Protein AF-A0AAV5GTA6-F1 (afdb_monomer)

Sequence (87 aa):
MEFPEGRFSVKDPVRDILRQEEAARILTGALSSLTGMKLKKGMLGMLGEKTAEELVDMMGSMGMGGTIPEGAARIINAELNKIPKKG

Radius of gyration: 11.73 Å; Cα contacts (8 Å, |Δi|>4): 120; chains: 1; bounding box: 32×20×26 Å

Foldseek 3Di:
DDDDPQFDFLQAFLLQLLVDVQSVCLLQVLVCVQQVHNGDSVNSVVSRRDGNVVVLVVCCVVVSGPNRDDCSRVVSGVSRRVGGRDD

Mean predicted aligned error: 3.41 Å

Solvent-accessible surface area (backbone atoms only — not comparable to full-atom values): 4850 Å² total; per-residue (Å²): 135,78,77,60,84,67,32,38,38,34,81,40,37,32,45,64,41,51,71,40,66,71,48,27,50,52,52,36,49,52,52,16,67,50,31,76,42,92,56,49,71,72,64,52,49,77,49,19,88,38,26,46,43,60,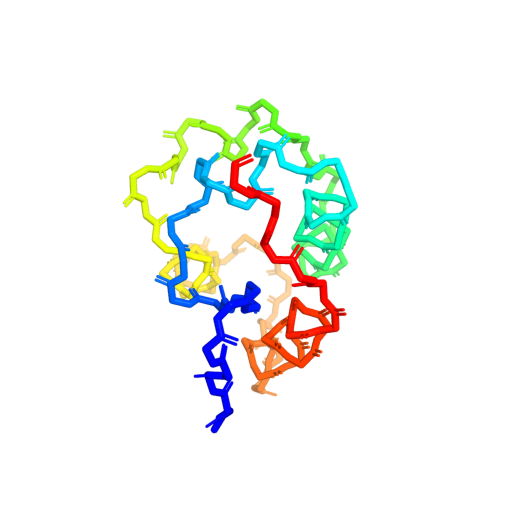50,52,54,48,32,48,74,67,59,53,28,62,84,59,58,92,59,52,63,53,53,53,20,58,59,31,48,72,38,69,61,80,131

pLDDT: mean 90.96, std 8.16, range [59.44, 97.81]

Structure (mmCIF, N/CA/C/O backbone):
data_AF-A0AAV5GTA6-F1
#
_entry.id   AF-A0AAV5GTA6-F1
#
loop_
_atom_site.group_PDB
_atom_site.id
_atom_site.type_symbol
_atom_site.label_atom_id
_atom_site.label_alt_id
_atom_site.label_comp_id
_atom_site.label_asym_id
_atom_site.label_entity_id
_atom_site.label_seq_id
_atom_site.pdbx_PDB_ins_code
_atom_site.Cartn_x
_atom_site.Cartn_y
_atom_site.Cartn_z
_atom_site.occupancy
_atom_site.B_iso_or_equiv
_atom_site.auth_seq_id
_atom_site.auth_comp_id
_atom_site.auth_asym_id
_atom_site.auth_atom_id
_atom_site.pdbx_PDB_model_num
ATOM 1 N N . MET A 1 1 ? -6.727 -2.223 -13.355 1.00 91.06 1 MET A N 1
ATOM 2 C CA . MET A 1 1 ? -6.715 -2.606 -11.925 1.00 91.06 1 MET A CA 1
ATOM 3 C C . MET A 1 1 ? -8.134 -2.498 -11.403 1.00 91.06 1 MET A C 1
ATOM 5 O O . MET A 1 1 ? -8.915 -1.779 -12.011 1.00 91.06 1 MET A O 1
ATOM 9 N N . GLU A 1 2 ? -8.459 -3.213 -10.333 1.00 92.06 2 GLU A N 1
ATOM 10 C CA . GLU A 1 2 ? -9.776 -3.154 -9.688 1.00 92.06 2 GLU A CA 1
ATOM 11 C C . GLU A 1 2 ? -9.641 -2.491 -8.319 1.00 92.06 2 GLU A C 1
ATOM 13 O O . GLU A 1 2 ? -8.638 -2.710 -7.640 1.00 92.06 2 GLU A O 1
ATOM 18 N N . PHE A 1 3 ? -10.649 -1.723 -7.911 1.00 95.94 3 PHE A N 1
ATOM 19 C CA . PHE A 1 3 ? -10.669 -0.992 -6.639 1.00 95.94 3 PHE A CA 1
ATOM 20 C C . PHE A 1 3 ? -12.000 -1.254 -5.920 1.00 95.94 3 PHE A C 1
ATOM 22 O O . PHE A 1 3 ? -12.858 -0.373 -5.874 1.00 95.94 3 PHE A O 1
ATOM 29 N N . PRO A 1 4 ? -12.236 -2.494 -5.458 1.00 94.25 4 PRO A N 1
ATOM 30 C CA . PRO A 1 4 ? -13.502 -2.859 -4.847 1.00 94.25 4 PRO A CA 1
ATOM 31 C C . PRO A 1 4 ? -13.728 -2.075 -3.552 1.00 94.25 4 PRO A C 1
ATOM 33 O O . PRO A 1 4 ? -12.828 -1.925 -2.724 1.00 94.25 4 PRO A O 1
ATOM 36 N N . GLU A 1 5 ? -14.953 -1.591 -3.375 1.00 94.00 5 GLU A N 1
ATOM 37 C CA . GLU A 1 5 ? -15.348 -0.849 -2.183 1.00 94.00 5 GLU A CA 1
ATOM 38 C C . GLU A 1 5 ? -15.155 -1.700 -0.914 1.00 94.00 5 GLU A C 1
ATOM 40 O O . GLU A 1 5 ? -15.331 -2.921 -0.920 1.00 94.00 5 GLU A O 1
ATOM 45 N N . GLY A 1 6 ? -14.734 -1.062 0.181 1.00 95.50 6 GLY A N 1
ATOM 46 C CA . GLY A 1 6 ? -14.496 -1.739 1.462 1.00 95.50 6 GLY A CA 1
ATOM 47 C C . GLY A 1 6 ? -13.258 -2.648 1.511 1.00 95.50 6 GLY A C 1
ATOM 48 O O . GLY A 1 6 ? -13.048 -3.328 2.514 1.00 95.50 6 GLY A O 1
ATOM 49 N N . ARG A 1 7 ? -12.413 -2.669 0.475 1.00 97.06 7 ARG A N 1
ATOM 50 C CA . ARG A 1 7 ? -11.152 -3.435 0.428 1.00 97.06 7 ARG A CA 1
ATOM 51 C C . ARG A 1 7 ? -9.956 -2.505 0.242 1.00 97.06 7 ARG A C 1
ATOM 53 O O . ARG A 1 7 ? -10.111 -1.383 -0.242 1.00 97.06 7 ARG A O 1
ATOM 60 N N . PHE A 1 8 ? -8.779 -2.943 0.690 1.00 97.81 8 PHE A N 1
ATOM 61 C CA . PHE A 1 8 ? -7.543 -2.186 0.473 1.00 97.81 8 PHE A CA 1
ATOM 62 C C . PHE A 1 8 ? -7.115 -2.236 -0.988 1.00 97.81 8 PHE A C 1
ATOM 64 O O . PHE A 1 8 ? -7.319 -3.237 -1.663 1.00 97.81 8 PHE A O 1
ATOM 71 N N . SER A 1 9 ? -6.461 -1.180 -1.450 1.00 97.75 9 SER A N 1
ATOM 72 C CA . SER A 1 9 ? -5.914 -1.066 -2.797 1.00 97.75 9 SER A CA 1
ATOM 73 C C . SER A 1 9 ? -4.623 -0.255 -2.799 1.00 97.75 9 SER A C 1
ATOM 75 O O . SER A 1 9 ? -4.271 0.380 -1.803 1.00 97.75 9 SER A O 1
ATOM 77 N N . VAL A 1 10 ? -3.927 -0.208 -3.937 1.00 97.00 10 VAL A N 1
ATOM 78 C CA . VAL A 1 10 ? -2.724 0.638 -4.048 1.00 97.00 10 VAL A CA 1
ATOM 79 C C . VAL A 1 10 ? -3.019 2.138 -3.980 1.00 97.00 10 VAL A C 1
ATOM 81 O O . VAL A 1 10 ? -2.098 2.921 -3.771 1.00 97.00 10 VAL A O 1
ATOM 84 N N . LYS A 1 11 ? -4.290 2.535 -4.122 1.00 97.25 11 LYS A N 1
ATOM 85 C CA . LYS A 1 11 ? -4.749 3.925 -3.995 1.00 97.25 11 LYS A CA 1
ATOM 86 C C . LYS A 1 11 ? -4.957 4.354 -2.545 1.00 97.25 11 LYS A C 1
ATOM 88 O O . LYS A 1 11 ? -5.157 5.537 -2.295 1.00 97.25 11 LYS A O 1
ATOM 93 N N . ASP A 1 12 ? -4.920 3.420 -1.596 1.00 97.19 12 ASP A N 1
ATOM 94 C CA . ASP A 1 12 ? -5.058 3.761 -0.187 1.00 97.19 12 ASP A CA 1
ATOM 95 C C . ASP A 1 12 ? -3.774 4.382 0.370 1.00 97.19 12 ASP A C 1
ATOM 97 O O . ASP A 1 12 ? -2.671 3.956 -0.002 1.00 97.19 12 ASP A O 1
ATOM 101 N N . PRO A 1 13 ? -3.897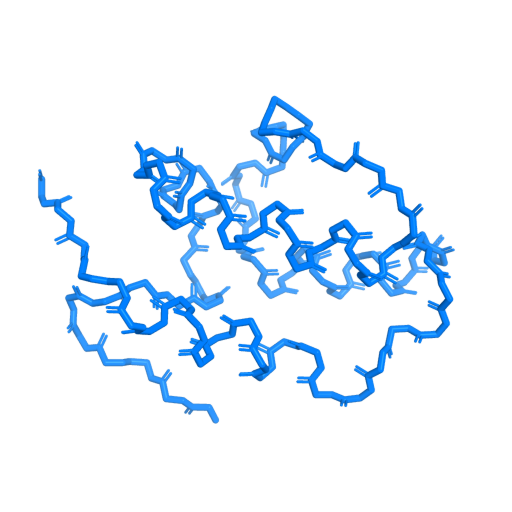 5.352 1.297 1.00 96.94 13 PRO A N 1
ATOM 102 C CA . PRO A 1 13 ? -2.755 5.883 2.017 1.00 96.94 13 PRO A CA 1
ATOM 103 C C . PRO A 1 13 ? -2.002 4.765 2.730 1.00 96.94 13 PRO A C 1
ATOM 105 O O . PRO A 1 13 ? -2.586 3.894 3.385 1.00 96.94 13 PRO A O 1
ATOM 108 N N . VAL A 1 14 ? -0.678 4.824 2.665 1.00 96.88 14 VAL A N 1
ATOM 109 C CA . VAL A 1 14 ? 0.198 3.831 3.288 1.00 96.88 14 VAL A CA 1
ATOM 110 C C . VAL A 1 14 ? -0.074 3.750 4.781 1.00 96.88 14 VAL A C 1
ATOM 112 O O . VAL A 1 14 ? -0.160 2.653 5.326 1.00 96.88 14 VAL A O 1
ATOM 115 N N . ARG A 1 15 ? -0.305 4.886 5.450 1.00 96.06 15 ARG A N 1
ATOM 116 C CA . ARG A 1 15 ? -0.663 4.896 6.876 1.00 96.06 15 ARG A CA 1
ATOM 117 C C . ARG A 1 15 ? -1.900 4.046 7.186 1.00 96.06 15 ARG A C 1
ATOM 119 O O . ARG A 1 15 ? -1.923 3.410 8.236 1.00 96.06 15 ARG A O 1
ATOM 126 N N . ASP A 1 16 ? -2.883 3.995 6.289 1.00 96.06 16 ASP A N 1
ATOM 127 C CA . ASP A 1 16 ? -4.137 3.270 6.503 1.00 96.06 16 ASP A CA 1
ATOM 128 C C . ASP A 1 16 ? -3.941 1.773 6.260 1.00 96.06 16 ASP A C 1
ATOM 130 O O . ASP A 1 16 ? -4.345 0.957 7.090 1.00 96.06 16 ASP A O 1
ATOM 134 N N . ILE A 1 17 ? -3.202 1.408 5.207 1.00 96.69 17 ILE A N 1
ATOM 135 C CA . ILE A 1 17 ? -2.768 0.023 4.957 1.00 96.69 17 ILE A CA 1
ATOM 136 C C . ILE A 1 17 ? -1.974 -0.509 6.158 1.00 96.69 17 ILE A C 1
ATOM 138 O O . ILE A 1 17 ? -2.193 -1.626 6.628 1.00 96.69 17 ILE A O 1
ATOM 142 N N . LEU A 1 18 ? -1.062 0.302 6.701 1.00 96.44 18 LEU A N 1
ATOM 143 C CA . LEU A 1 18 ? -0.199 -0.099 7.807 1.00 96.44 18 LEU A CA 1
ATOM 144 C C . LEU A 1 18 ? -0.948 -0.270 9.138 1.00 96.44 18 LEU A C 1
ATOM 146 O O . LEU A 1 18 ? -0.427 -0.952 10.026 1.00 96.44 18 LEU A O 1
ATOM 150 N N . ARG A 1 19 ? -2.142 0.308 9.321 1.00 95.62 19 ARG A N 1
ATOM 151 C CA . ARG A 1 19 ? -2.944 0.120 10.547 1.00 95.62 19 ARG A CA 1
ATOM 152 C C . ARG A 1 19 ? -3.446 -1.312 10.695 1.00 95.62 19 ARG A C 1
ATOM 154 O O . ARG A 1 19 ? -3.510 -1.806 11.818 1.00 95.62 19 ARG A O 1
ATOM 161 N N . GLN A 1 20 ? -3.716 -1.998 9.586 1.00 96.31 20 GLN A N 1
ATOM 162 C CA . GLN A 1 20 ? -4.148 -3.390 9.597 1.00 96.31 20 GLN A CA 1
ATOM 163 C C . GLN A 1 20 ? -2.962 -4.318 9.345 1.00 96.31 20 GLN A C 1
ATOM 165 O O . GLN A 1 20 ? -2.336 -4.283 8.291 1.00 96.31 20 GLN A O 1
ATOM 170 N N . GLU A 1 21 ? -2.646 -5.171 10.319 1.00 95.06 21 GLU A N 1
ATOM 171 C CA . GLU A 1 21 ? -1.423 -5.980 10.294 1.00 95.06 21 GLU A CA 1
ATOM 172 C C . GLU A 1 21 ? -1.306 -6.872 9.049 1.00 95.06 21 GLU A C 1
ATOM 174 O O . GLU A 1 21 ? -0.231 -6.993 8.469 1.00 95.06 21 GLU A O 1
ATOM 179 N N . GLU A 1 22 ? -2.417 -7.452 8.604 1.00 95.50 22 GLU A N 1
ATOM 180 C CA . GLU A 1 22 ? -2.464 -8.307 7.418 1.00 95.50 22 GLU A CA 1
ATOM 181 C C . GLU A 1 22 ? -2.130 -7.534 6.131 1.00 95.50 22 GLU A C 1
ATOM 183 O O . GLU A 1 22 ? -1.262 -7.948 5.364 1.00 95.50 22 GLU A O 1
ATOM 188 N N . ALA A 1 23 ? -2.731 -6.354 5.946 1.00 96.50 23 ALA A N 1
ATOM 189 C CA . ALA A 1 23 ? -2.457 -5.485 4.803 1.00 96.50 23 ALA A CA 1
ATOM 190 C C . ALA A 1 23 ? -1.027 -4.913 4.858 1.00 96.50 23 ALA A C 1
ATOM 192 O O . ALA A 1 23 ? -0.324 -4.871 3.846 1.00 96.50 23 ALA A O 1
ATOM 193 N N . ALA A 1 24 ? -0.554 -4.562 6.058 1.00 96.44 24 ALA A N 1
ATOM 194 C CA . ALA A 1 24 ? 0.813 -4.112 6.288 1.00 96.44 24 ALA A CA 1
ATOM 195 C C . ALA A 1 24 ? 1.841 -5.169 5.863 1.00 96.44 24 ALA A C 1
ATOM 197 O O . ALA A 1 24 ? 2.809 -4.828 5.185 1.00 96.44 24 ALA A O 1
ATOM 198 N N . ARG A 1 25 ? 1.625 -6.442 6.229 1.00 96.19 25 ARG A N 1
ATOM 199 C CA . ARG A 1 25 ? 2.513 -7.559 5.865 1.00 96.19 25 ARG A CA 1
ATOM 200 C C . ARG A 1 25 ? 2.581 -7.753 4.352 1.00 96.19 25 ARG A C 1
ATOM 202 O O . ARG A 1 25 ? 3.686 -7.919 3.836 1.00 96.19 25 ARG A O 1
ATOM 209 N N . ILE A 1 26 ? 1.442 -7.672 3.656 1.00 95.94 26 ILE A N 1
ATOM 210 C CA . ILE A 1 26 ? 1.384 -7.741 2.186 1.00 95.94 26 ILE A CA 1
ATOM 211 C C . ILE A 1 26 ? 2.221 -6.621 1.571 1.00 95.94 26 ILE A C 1
ATOM 213 O O . ILE A 1 26 ? 3.121 -6.897 0.778 1.00 95.94 26 ILE A O 1
ATOM 217 N N . LEU A 1 27 ? 1.983 -5.370 1.978 1.00 95.69 27 LEU A N 1
ATOM 218 C CA . LEU A 1 27 ? 2.688 -4.221 1.412 1.00 95.69 27 LEU A CA 1
ATOM 219 C C . LEU A 1 27 ? 4.195 -4.281 1.700 1.00 95.69 27 LEU A C 1
ATOM 221 O O . LEU A 1 27 ? 5.002 -4.172 0.779 1.00 95.69 27 LEU A O 1
ATOM 225 N N . THR A 1 28 ? 4.598 -4.500 2.957 1.00 95.25 28 THR A N 1
ATOM 226 C CA . THR A 1 28 ? 6.025 -4.577 3.310 1.00 95.25 28 THR A CA 1
ATOM 227 C C . THR A 1 28 ? 6.718 -5.751 2.633 1.00 95.25 28 THR A C 1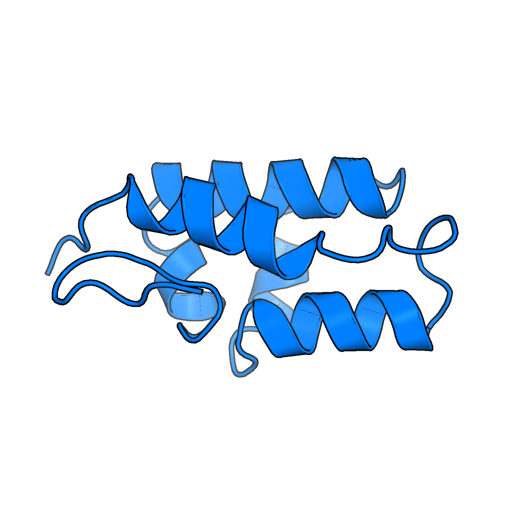
ATOM 229 O O . THR A 1 28 ? 7.869 -5.614 2.226 1.00 95.25 28 THR A O 1
ATOM 232 N N . GLY A 1 29 ? 6.036 -6.894 2.512 1.00 94.38 29 GLY A N 1
ATOM 233 C CA . GLY A 1 29 ? 6.576 -8.093 1.877 1.00 94.38 29 GLY A CA 1
ATOM 234 C C . GLY A 1 29 ? 6.799 -7.877 0.387 1.00 94.38 29 GLY A C 1
ATOM 235 O O . GLY A 1 29 ? 7.913 -8.072 -0.092 1.00 94.38 29 GLY A O 1
ATOM 236 N N . ALA A 1 30 ? 5.782 -7.379 -0.318 1.00 92.81 30 ALA A N 1
ATOM 237 C CA . ALA A 1 30 ? 5.872 -7.119 -1.748 1.00 92.81 30 ALA A CA 1
ATOM 238 C C . ALA A 1 30 ? 6.959 -6.088 -2.074 1.00 92.81 30 ALA A C 1
ATOM 240 O O . ALA A 1 30 ? 7.822 -6.351 -2.908 1.00 92.81 30 ALA A O 1
ATOM 241 N N . LEU A 1 31 ? 6.985 -4.952 -1.368 1.00 91.62 31 LEU A N 1
ATOM 242 C CA . LEU A 1 31 ? 8.022 -3.941 -1.581 1.00 91.62 31 LEU A CA 1
ATOM 243 C C . LEU A 1 31 ? 9.417 -4.479 -1.217 1.00 91.62 31 LEU A C 1
ATOM 245 O O . LEU A 1 31 ? 10.390 -4.173 -1.900 1.00 91.62 31 LEU A O 1
ATOM 249 N N . SER A 1 32 ? 9.538 -5.323 -0.186 1.00 92.12 32 SER A N 1
ATOM 250 C CA . SER A 1 32 ? 10.830 -5.942 0.145 1.00 92.12 32 SER A CA 1
ATOM 251 C C . SER A 1 32 ? 11.326 -6.866 -0.967 1.00 92.12 32 SER A C 1
ATOM 253 O O . SER A 1 32 ? 12.505 -6.843 -1.314 1.00 92.12 32 SER A O 1
ATOM 255 N N . SER A 1 33 ? 10.426 -7.652 -1.561 1.00 89.69 33 SER A N 1
ATOM 256 C CA . SER A 1 33 ? 10.745 -8.523 -2.695 1.00 89.69 33 SER A CA 1
ATOM 257 C C . SER A 1 33 ? 11.134 -7.734 -3.944 1.00 89.69 33 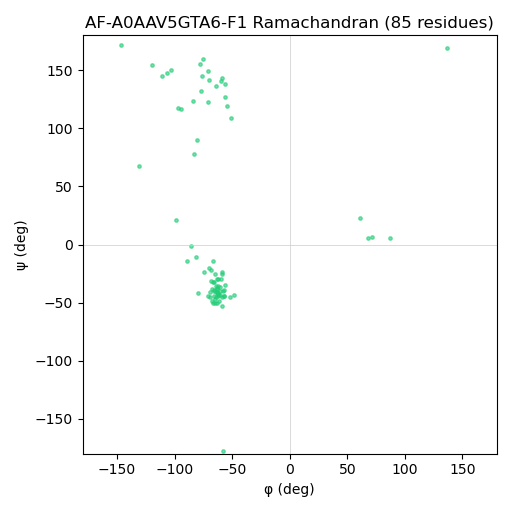SER A C 1
ATOM 259 O O . SER A 1 33 ? 12.067 -8.128 -4.635 1.00 89.69 33 SER A O 1
ATOM 261 N N . LEU A 1 34 ? 10.459 -6.614 -4.216 1.00 87.31 34 LEU A N 1
ATOM 262 C CA . LEU A 1 34 ? 10.743 -5.755 -5.370 1.00 87.31 34 LEU A CA 1
ATOM 263 C C . LEU A 1 34 ? 12.082 -5.024 -5.244 1.00 87.31 34 LEU A C 1
ATOM 265 O O . LEU A 1 34 ? 12.825 -4.905 -6.215 1.00 87.31 34 LEU A O 1
ATOM 269 N N . THR A 1 35 ? 12.393 -4.542 -4.042 1.00 86.12 35 THR A N 1
ATOM 270 C CA . THR A 1 35 ? 13.598 -3.743 -3.794 1.00 86.12 35 THR A CA 1
ATOM 271 C C . THR A 1 35 ? 14.825 -4.585 -3.433 1.00 86.12 35 THR A C 1
ATOM 273 O O . THR A 1 35 ? 15.941 -4.074 -3.412 1.00 86.12 35 THR A O 1
ATOM 276 N N . GLY A 1 36 ? 14.644 -5.868 -3.102 1.00 86.75 36 GLY A N 1
ATOM 277 C CA . GLY A 1 36 ? 15.700 -6.713 -2.529 1.00 86.75 36 GLY A CA 1
ATOM 278 C C . GLY A 1 36 ? 16.117 -6.301 -1.109 1.00 86.75 36 GLY A C 1
ATOM 279 O O . GLY A 1 36 ? 17.052 -6.871 -0.546 1.00 86.75 36 GLY A O 1
ATOM 280 N N . MET A 1 37 ? 15.434 -5.323 -0.509 1.00 87.56 37 MET A N 1
ATOM 281 C CA . MET A 1 37 ? 15.718 -4.793 0.822 1.00 87.56 37 MET A CA 1
ATOM 282 C C . MET A 1 37 ? 14.666 -5.261 1.819 1.00 87.56 37 MET A C 1
ATOM 284 O O . MET A 1 37 ? 13.491 -5.378 1.499 1.00 87.56 37 MET A O 1
ATOM 288 N N . LYS A 1 38 ? 15.046 -5.461 3.083 1.00 89.44 38 LYS A N 1
ATOM 289 C CA . LYS A 1 38 ? 14.071 -5.758 4.142 1.00 89.44 38 LYS A CA 1
ATOM 290 C C . LYS A 1 38 ? 13.397 -4.472 4.630 1.00 89.44 38 LYS A C 1
ATOM 292 O O . LYS A 1 38 ? 13.871 -3.840 5.579 1.00 89.44 38 LYS A O 1
ATOM 297 N N . LEU A 1 39 ? 12.280 -4.103 4.009 1.00 90.44 39 LEU A N 1
ATOM 298 C CA . LEU A 1 39 ? 11.503 -2.925 4.386 1.00 90.44 39 LEU A CA 1
ATOM 299 C C . LEU A 1 39 ? 10.671 -3.203 5.640 1.00 90.44 39 LEU A C 1
ATOM 301 O O . LEU A 1 39 ? 9.980 -4.214 5.764 1.00 90.44 39 LEU A O 1
ATOM 305 N N . LYS A 1 40 ? 10.740 -2.280 6.601 1.00 91.50 40 LYS A N 1
ATOM 306 C CA . LYS A 1 40 ? 9.999 -2.363 7.866 1.00 91.50 40 LYS A CA 1
ATOM 307 C C . LYS A 1 40 ? 8.798 -1.424 7.839 1.00 91.50 40 LYS A C 1
ATOM 309 O O . L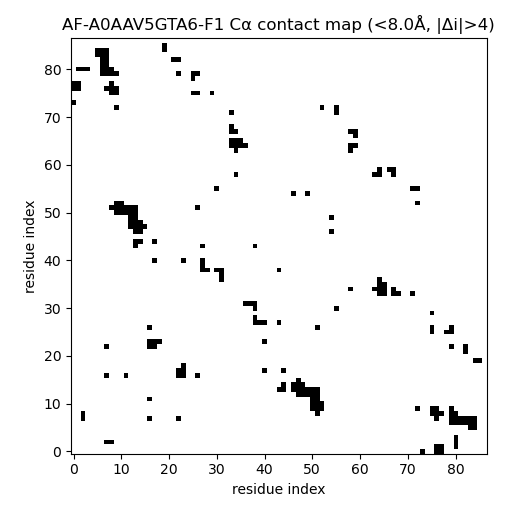YS A 1 40 ? 8.873 -0.333 7.282 1.00 91.50 40 LYS A O 1
ATOM 314 N N . LYS A 1 41 ? 7.736 -1.791 8.563 1.00 92.06 41 LYS A N 1
ATOM 315 C CA . LYS A 1 41 ? 6.539 -0.956 8.765 1.00 92.06 41 LYS A CA 1
ATOM 316 C C . LYS A 1 41 ? 6.871 0.480 9.191 1.00 92.06 41 LYS A C 1
ATOM 318 O O . LYS A 1 41 ? 6.297 1.409 8.648 1.00 92.06 41 LYS A O 1
ATOM 323 N N . GLY A 1 42 ? 7.821 0.669 10.111 1.00 91.44 42 GLY A N 1
ATOM 324 C CA . GLY A 1 42 ? 8.231 2.008 10.556 1.00 91.44 42 GLY A CA 1
ATOM 325 C C . GLY A 1 42 ? 8.822 2.877 9.440 1.00 91.44 42 GLY A C 1
ATOM 326 O O . GLY A 1 42 ? 8.554 4.070 9.400 1.00 91.44 42 GLY A O 1
ATOM 327 N N . MET A 1 43 ? 9.556 2.273 8.499 1.00 90.50 43 MET A N 1
ATOM 328 C CA . MET A 1 43 ? 10.114 2.978 7.340 1.00 90.50 43 MET A CA 1
ATOM 329 C C . MET A 1 43 ? 9.007 3.405 6.372 1.00 90.50 43 MET A C 1
ATOM 331 O O . MET A 1 43 ? 8.967 4.557 5.959 1.00 90.50 43 MET A O 1
ATOM 335 N N . LEU A 1 44 ? 8.064 2.506 6.068 1.00 91.81 44 LEU A N 1
ATOM 336 C CA . LEU A 1 44 ? 6.909 2.846 5.230 1.00 91.81 44 LEU A CA 1
ATOM 337 C C . LEU A 1 44 ? 5.980 3.863 5.910 1.00 91.81 44 LEU A C 1
ATOM 339 O O . LEU A 1 44 ? 5.393 4.702 5.240 1.00 91.81 44 LEU A O 1
ATOM 343 N N . GLY A 1 45 ? 5.881 3.830 7.241 1.00 92.62 45 GLY A N 1
ATOM 344 C CA . GLY A 1 45 ? 5.080 4.774 8.020 1.00 92.62 45 GLY A CA 1
ATOM 345 C C . GLY A 1 45 ? 5.543 6.225 7.887 1.00 92.62 45 GLY A C 1
ATOM 346 O O . GLY A 1 45 ? 4.706 7.121 7.921 1.00 92.62 45 GLY A O 1
ATOM 347 N N . MET A 1 46 ? 6.839 6.466 7.653 1.00 92.19 46 MET A N 1
ATOM 348 C CA . MET A 1 46 ? 7.356 7.809 7.346 1.00 92.19 46 MET A CA 1
ATOM 349 C C . MET A 1 46 ? 6.823 8.352 6.012 1.00 92.19 46 MET A C 1
ATOM 351 O O . MET A 1 46 ? 6.729 9.561 5.833 1.00 92.19 46 MET A O 1
ATOM 355 N N . LEU A 1 47 ? 6.437 7.462 5.094 1.00 92.06 47 LEU A N 1
ATOM 356 C CA . LEU A 1 47 ? 5.826 7.778 3.802 1.00 92.06 47 LEU A CA 1
ATOM 357 C C . LEU A 1 47 ? 4.294 7.630 3.848 1.00 92.06 47 LEU A C 1
ATOM 359 O O . LEU A 1 47 ? 3.655 7.476 2.812 1.00 92.06 47 LEU A O 1
ATOM 363 N N . GLY A 1 48 ? 3.703 7.673 5.046 1.00 92.06 48 GLY A N 1
ATOM 364 C CA . GLY A 1 48 ? 2.298 7.355 5.303 1.00 92.06 48 GLY A CA 1
ATOM 365 C C . GLY A 1 48 ? 1.268 8.200 4.543 1.00 92.06 48 GLY A C 1
ATOM 366 O O . GLY A 1 48 ? 0.160 7.716 4.321 1.00 92.06 48 GLY A O 1
ATOM 367 N N . GLU A 1 49 ? 1.632 9.425 4.150 1.00 94.06 49 GLU A N 1
ATOM 368 C CA . GLU A 1 49 ? 0.787 10.340 3.365 1.00 94.06 49 GLU A CA 1
ATOM 369 C C . GLU A 1 49 ? 0.674 9.938 1.890 1.00 94.06 49 GLU A C 1
ATOM 371 O O . GLU A 1 49 ? -0.288 10.317 1.228 1.00 94.06 49 GLU A O 1
ATOM 376 N N . LYS A 1 50 ? 1.649 9.181 1.371 1.00 95.12 50 LYS A N 1
ATOM 377 C CA . LYS A 1 50 ? 1.607 8.664 0.003 1.00 95.12 50 LYS A CA 1
ATOM 378 C C . LYS A 1 50 ? 0.685 7.461 -0.076 1.00 95.12 50 LYS A C 1
ATOM 380 O O . LYS A 1 50 ? 0.493 6.729 0.898 1.00 95.12 50 LYS A O 1
ATOM 385 N N . THR A 1 51 ? 0.165 7.228 -1.264 1.00 97.19 51 THR A N 1
ATOM 386 C CA . THR A 1 51 ? -0.477 5.970 -1.627 1.00 97.19 51 THR A CA 1
ATOM 387 C C . THR A 1 51 ? 0.572 4.882 -1.858 1.00 97.19 51 THR A C 1
ATOM 389 O O . THR A 1 51 ? 1.751 5.162 -2.099 1.00 97.19 51 THR A O 1
ATOM 392 N N . ALA A 1 52 ? 0.163 3.616 -1.778 1.00 94.94 52 ALA A N 1
ATOM 393 C CA . ALA A 1 52 ? 1.072 2.509 -2.074 1.00 94.94 52 ALA A CA 1
ATOM 394 C C . ALA A 1 52 ? 1.552 2.515 -3.539 1.00 94.94 52 ALA A C 1
ATOM 396 O O . ALA A 1 52 ? 2.680 2.103 -3.798 1.00 94.94 52 ALA A O 1
ATOM 397 N N . GLU A 1 53 ? 0.745 3.014 -4.478 1.00 95.12 53 GLU A N 1
ATOM 398 C CA . GLU A 1 53 ? 1.134 3.187 -5.885 1.00 95.12 53 GLU A CA 1
ATOM 399 C C . GLU A 1 53 ? 2.263 4.213 -6.040 1.00 95.12 53 GLU A C 1
ATOM 401 O O . GLU A 1 53 ? 3.312 3.889 -6.589 1.00 95.12 53 GLU A O 1
ATOM 406 N N . GLU A 1 54 ? 2.111 5.403 -5.452 1.00 94.50 54 GLU A N 1
ATOM 407 C CA . GLU A 1 54 ? 3.161 6.433 -5.468 1.00 94.50 54 GLU A CA 1
ATOM 408 C C . GLU A 1 54 ? 4.455 5.950 -4.803 1.00 94.50 54 GLU A C 1
ATOM 410 O O . GLU A 1 54 ? 5.549 6.386 -5.159 1.00 94.50 54 GLU A O 1
ATOM 415 N N . LEU A 1 55 ? 4.341 5.054 -3.820 1.00 91.44 55 LEU A N 1
ATOM 416 C CA . LEU A 1 55 ? 5.482 4.420 -3.167 1.00 91.44 55 LEU A CA 1
ATOM 417 C C . LEU A 1 55 ? 6.254 3.512 -4.135 1.00 91.44 55 LEU A C 1
ATOM 419 O O . LEU A 1 55 ? 7.483 3.562 -4.169 1.00 91.44 55 LEU A O 1
ATOM 423 N N . VAL A 1 56 ? 5.540 2.707 -4.928 1.00 90.31 56 VAL A N 1
ATOM 424 C CA . VAL A 1 56 ? 6.130 1.835 -5.958 1.00 90.31 56 VAL A CA 1
ATOM 425 C C . VAL A 1 56 ? 6.800 2.673 -7.047 1.00 90.31 56 VAL A C 1
ATOM 427 O O . VAL A 1 56 ? 7.952 2.403 -7.395 1.00 90.31 56 VAL A O 1
ATOM 430 N N . ASP A 1 57 ? 6.133 3.725 -7.522 1.00 89.75 57 ASP A N 1
ATOM 431 C CA . ASP A 1 57 ? 6.672 4.631 -8.545 1.00 89.75 57 ASP A CA 1
ATOM 432 C C . ASP A 1 57 ? 7.921 5.371 -8.048 1.00 89.75 57 ASP A C 1
ATOM 434 O O . ASP A 1 57 ? 8.919 5.495 -8.767 1.00 89.75 57 ASP A O 1
ATOM 438 N N . MET A 1 58 ? 7.901 5.819 -6.788 1.00 88.12 58 MET A N 1
ATOM 439 C CA . MET A 1 58 ? 9.051 6.449 -6.142 1.00 88.12 58 MET A CA 1
ATOM 440 C C . MET A 1 58 ? 10.230 5.477 -6.033 1.00 88.12 58 MET A C 1
ATOM 442 O O . MET A 1 58 ? 11.357 5.855 -6.351 1.00 88.12 58 MET A O 1
ATOM 446 N N . MET A 1 59 ? 9.993 4.226 -5.630 1.00 85.31 59 MET A N 1
ATOM 447 C CA . MET A 1 59 ? 11.049 3.209 -5.549 1.00 85.31 59 MET A CA 1
ATOM 448 C C . MET A 1 59 ? 11.661 2.907 -6.920 1.00 85.31 59 MET A C 1
ATOM 450 O O . MET A 1 59 ? 12.888 2.836 -7.028 1.00 85.31 59 MET A O 1
ATOM 454 N N . GLY A 1 60 ? 10.832 2.816 -7.964 1.00 84.38 60 GLY A N 1
ATOM 455 C CA . GLY A 1 60 ? 11.299 2.665 -9.344 1.00 84.38 60 GLY A CA 1
ATOM 456 C C . GLY A 1 60 ? 12.133 3.856 -9.814 1.00 84.38 60 GLY A C 1
ATOM 457 O O . GLY A 1 60 ? 13.210 3.672 -10.375 1.00 84.38 60 GLY A O 1
ATOM 458 N N . SER A 1 61 ? 11.686 5.076 -9.509 1.00 83.06 61 SER A N 1
ATOM 459 C CA . SER A 1 61 ? 12.377 6.316 -9.892 1.00 83.06 61 SER A CA 1
ATOM 460 C C . SER A 1 61 ? 13.710 6.515 -9.163 1.00 83.06 61 SER A C 1
ATOM 462 O O . SER A 1 61 ? 14.636 7.099 -9.719 1.00 83.06 61 SER A O 1
ATOM 464 N N . MET A 1 62 ? 13.826 6.035 -7.921 1.00 79.94 62 MET A N 1
ATOM 465 C CA . MET A 1 62 ? 15.048 6.146 -7.114 1.00 79.94 62 MET A CA 1
ATOM 466 C C . MET A 1 62 ? 16.057 5.013 -7.360 1.00 79.94 62 MET A C 1
ATOM 468 O O . MET A 1 62 ? 17.110 5.007 -6.725 1.00 79.94 62 MET A O 1
ATOM 472 N N . GLY A 1 63 ? 15.749 4.041 -8.227 1.00 73.12 63 GLY A N 1
ATOM 473 C CA . GLY A 1 63 ? 16.595 2.856 -8.427 1.00 73.12 63 GLY A CA 1
ATOM 474 C C . GLY A 1 63 ? 16.753 2.009 -7.157 1.00 73.12 63 GLY A C 1
ATOM 475 O O . GLY A 1 63 ? 17.742 1.296 -6.994 1.00 73.12 63 GLY A O 1
ATOM 476 N N . MET A 1 64 ? 15.803 2.123 -6.224 1.00 70.44 64 MET A N 1
ATOM 477 C CA . MET A 1 64 ? 15.792 1.388 -4.960 1.00 70.44 64 MET A CA 1
ATOM 478 C C . MET A 1 64 ? 15.198 0.005 -5.226 1.00 70.44 64 MET A C 1
ATOM 480 O O . MET A 1 64 ? 14.019 -0.234 -4.991 1.00 70.44 64 MET A O 1
ATOM 484 N N . GLY A 1 65 ? 16.015 -0.877 -5.794 1.00 59.44 65 GLY A N 1
ATOM 485 C CA . GLY A 1 65 ? 15.617 -2.188 -6.295 1.00 59.44 65 GLY A CA 1
ATOM 486 C C . GLY A 1 65 ? 16.245 -2.472 -7.648 1.00 59.44 65 GLY A C 1
ATOM 487 O O . GLY A 1 65 ? 16.789 -1.575 -8.288 1.00 59.44 65 GLY A O 1
ATOM 488 N N . GLY A 1 66 ? 16.151 -3.717 -8.119 1.00 62.06 66 GLY A N 1
ATOM 489 C CA . GLY A 1 66 ? 16.319 -3.959 -9.554 1.00 62.06 66 GLY A CA 1
ATOM 490 C C . GLY A 1 66 ? 15.293 -3.148 -10.360 1.00 62.06 66 GLY A C 1
ATOM 491 O O . GLY A 1 66 ? 14.477 -2.417 -9.800 1.00 62.06 66 GLY A O 1
ATOM 492 N N . THR A 1 67 ? 15.281 -3.289 -11.685 1.00 69.19 67 THR A N 1
ATOM 493 C CA . THR A 1 67 ? 14.183 -2.756 -12.504 1.00 69.19 67 THR A CA 1
ATOM 494 C C . THR A 1 67 ? 12.853 -3.238 -11.914 1.00 69.19 67 THR A C 1
ATOM 496 O O . THR A 1 67 ? 12.574 -4.436 -11.965 1.00 69.19 67 THR A O 1
ATOM 499 N N . ILE A 1 68 ? 12.071 -2.335 -11.298 1.00 78.19 68 ILE A N 1
ATOM 500 C CA . ILE A 1 68 ? 10.745 -2.670 -10.766 1.00 78.19 68 ILE A CA 1
ATOM 501 C C . ILE A 1 68 ? 9.966 -3.287 -11.934 1.00 78.19 68 ILE A C 1
ATOM 503 O O . ILE A 1 68 ? 9.814 -2.619 -12.960 1.00 78.19 68 ILE A O 1
ATOM 507 N N . PRO A 1 69 ? 9.516 -4.550 -11.834 1.00 81.50 69 PRO A N 1
ATOM 508 C CA . PRO A 1 69 ? 8.860 -5.213 -12.944 1.00 81.50 69 PRO A CA 1
ATOM 509 C C . PRO A 1 69 ? 7.608 -4.458 -13.372 1.00 81.50 69 PRO A C 1
ATOM 511 O O . PRO A 1 69 ? 6.827 -3.985 -12.537 1.00 81.50 69 PRO A O 1
ATOM 514 N N . GLU A 1 70 ? 7.386 -4.400 -14.681 1.00 81.38 70 GLU A N 1
ATOM 515 C CA . GLU A 1 70 ? 6.153 -3.859 -15.233 1.00 81.38 70 GLU A CA 1
ATOM 516 C C . GLU A 1 70 ? 4.953 -4.628 -14.648 1.00 81.38 70 GLU A C 1
ATOM 518 O O . GLU A 1 70 ? 4.915 -5.859 -14.632 1.00 81.38 70 GLU A O 1
ATOM 523 N N . GLY A 1 71 ? 3.987 -3.901 -14.080 1.00 87.25 71 GLY A N 1
ATOM 524 C CA . GLY A 1 71 ? 2.834 -4.502 -13.406 1.00 87.25 71 GLY A CA 1
ATOM 525 C C . GLY A 1 71 ? 3.026 -4.852 -11.923 1.00 87.25 71 GLY A C 1
ATOM 526 O O . GLY A 1 71 ? 2.089 -5.383 -11.324 1.00 87.25 71 GLY A O 1
ATOM 527 N N . ALA A 1 72 ? 4.151 -4.504 -11.287 1.00 89.75 72 ALA A N 1
ATOM 528 C CA . ALA A 1 72 ? 4.337 -4.670 -9.838 1.00 89.75 72 ALA A CA 1
ATOM 529 C C . ALA A 1 72 ? 3.189 -4.045 -9.018 1.00 89.75 72 ALA A C 1
ATOM 531 O O . ALA A 1 72 ? 2.615 -4.701 -8.145 1.00 89.75 72 ALA A O 1
ATOM 532 N N . ALA A 1 73 ? 2.771 -2.822 -9.366 1.00 92.81 73 ALA A N 1
ATOM 533 C CA . ALA A 1 73 ? 1.629 -2.156 -8.737 1.00 92.81 73 ALA A CA 1
ATOM 534 C C . ALA A 1 73 ? 0.317 -2.947 -8.913 1.00 92.81 73 ALA A C 1
ATOM 536 O O . ALA A 1 73 ? -0.479 -3.048 -7.982 1.00 92.81 73 ALA A O 1
ATOM 537 N N . ARG A 1 74 ? 0.110 -3.592 -10.072 1.00 94.62 74 ARG A N 1
ATOM 538 C CA . ARG A 1 74 ? -1.073 -4.429 -10.334 1.00 94.62 74 ARG A CA 1
ATOM 539 C C . ARG A 1 74 ? -1.103 -5.666 -9.437 1.00 94.62 74 ARG A C 1
ATOM 541 O O . ARG A 1 74 ? -2.177 -6.024 -8.958 1.00 94.62 74 ARG A O 1
ATOM 548 N N . ILE A 1 75 ? 0.048 -6.300 -9.210 1.00 93.94 75 ILE A N 1
ATOM 549 C CA . ILE A 1 75 ? 0.168 -7.471 -8.329 1.00 93.94 75 ILE A CA 1
ATOM 550 C C . ILE A 1 75 ? -0.099 -7.063 -6.879 1.00 93.94 75 ILE A C 1
ATOM 552 O O . ILE A 1 75 ? -0.938 -7.674 -6.221 1.00 93.94 75 ILE A O 1
ATOM 556 N N . ILE A 1 76 ? 0.539 -5.987 -6.406 1.00 95.44 76 ILE A N 1
ATOM 557 C CA . ILE A 1 76 ? 0.311 -5.460 -5.052 1.00 95.44 76 ILE A CA 1
ATOM 558 C C . ILE A 1 76 ? -1.170 -5.125 -4.857 1.00 95.44 76 ILE A C 1
ATOM 560 O O . ILE A 1 76 ? -1.758 -5.504 -3.847 1.00 95.44 76 ILE A O 1
ATOM 564 N N . ASN A 1 77 ? -1.795 -4.476 -5.841 1.00 97.56 77 ASN A N 1
ATOM 565 C CA . ASN A 1 77 ? -3.214 -4.147 -5.793 1.00 97.56 77 ASN A CA 1
ATOM 566 C C . ASN A 1 77 ? -4.099 -5.393 -5.687 1.00 97.56 77 ASN A C 1
ATOM 568 O O . ASN A 1 77 ? -5.038 -5.408 -4.900 1.00 97.56 77 ASN A O 1
ATOM 572 N N . ALA A 1 78 ? -3.806 -6.442 -6.457 1.00 96.88 78 ALA A N 1
ATOM 573 C CA . ALA A 1 78 ? -4.569 -7.685 -6.406 1.00 96.88 78 ALA A CA 1
ATOM 574 C C . ALA A 1 78 ? -4.467 -8.380 -5.037 1.00 96.88 78 ALA A C 1
ATOM 576 O O . ALA A 1 78 ? -5.464 -8.911 -4.552 1.00 96.88 78 ALA A O 1
ATOM 577 N N . GLU A 1 79 ? -3.296 -8.348 -4.395 1.00 96.56 79 GLU A N 1
ATOM 578 C CA . GLU A 1 79 ? -3.120 -8.895 -3.045 1.00 96.56 79 GLU A CA 1
ATOM 579 C C . GLU A 1 79 ? -3.810 -8.037 -1.978 1.00 96.56 79 GLU A C 1
ATOM 581 O O . GLU A 1 79 ? -4.525 -8.574 -1.132 1.00 96.56 79 GLU A O 1
ATOM 586 N N . LEU A 1 80 ? -3.669 -6.709 -2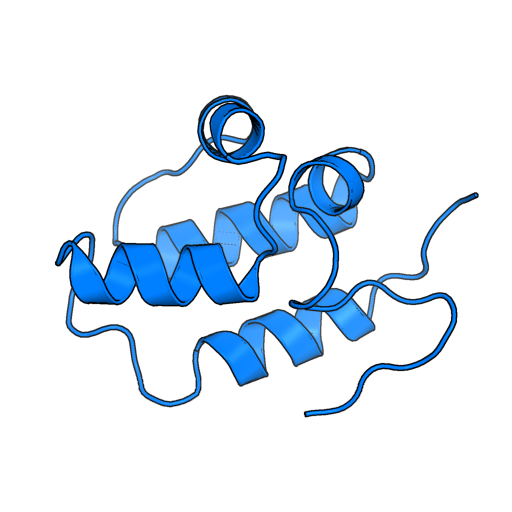.043 1.00 97.19 80 LEU A N 1
ATOM 587 C CA . LEU A 1 80 ? -4.349 -5.790 -1.122 1.00 97.19 80 LEU A CA 1
ATOM 588 C C . LEU A 1 80 ? -5.872 -5.910 -1.220 1.00 97.19 80 LEU A C 1
ATOM 590 O O . LEU A 1 80 ? -6.540 -5.962 -0.187 1.00 97.19 80 LEU A O 1
ATOM 594 N N . ASN A 1 81 ? -6.408 -6.070 -2.435 1.00 97.69 81 ASN A N 1
ATOM 595 C CA . ASN A 1 81 ? -7.840 -6.241 -2.662 1.00 97.69 81 ASN A CA 1
ATOM 596 C C . ASN A 1 81 ? -8.409 -7.454 -1.924 1.00 97.69 81 ASN A C 1
ATOM 598 O O . ASN A 1 81 ? -9.604 -7.478 -1.646 1.00 97.69 81 ASN A O 1
ATOM 602 N N . LYS A 1 82 ? -7.607 -8.468 -1.574 1.00 96.31 82 LYS A N 1
ATOM 603 C CA . LYS A 1 82 ? -8.088 -9.624 -0.799 1.00 96.31 82 LYS A CA 1
ATOM 604 C C . LYS A 1 82 ? -8.443 -9.246 0.637 1.00 96.31 82 LYS A C 1
ATOM 606 O O . LYS A 1 82 ? -9.269 -9.933 1.240 1.00 96.31 82 LYS A O 1
ATOM 611 N N . ILE A 1 83 ? -7.890 -8.147 1.149 1.00 97.19 83 ILE A N 1
ATOM 612 C CA . ILE A 1 83 ? -8.028 -7.733 2.540 1.00 97.19 83 ILE A CA 1
ATOM 613 C C . ILE A 1 83 ? -9.186 -6.735 2.692 1.00 97.19 83 ILE A C 1
ATOM 615 O O . ILE A 1 83 ? -9.124 -5.629 2.145 1.00 97.19 83 ILE A O 1
ATOM 619 N N . PRO A 1 84 ? -10.245 -7.083 3.448 1.00 96.56 84 PRO A N 1
ATOM 620 C CA . PRO A 1 84 ? -11.292 -6.132 3.789 1.00 96.56 84 PRO A CA 1
ATOM 621 C C . PRO A 1 84 ? -10.757 -5.081 4.770 1.00 96.56 84 PRO A C 1
ATOM 623 O O . PRO A 1 84 ? -10.001 -5.404 5.697 1.00 96.56 84 PRO A O 1
ATOM 626 N N . LYS A 1 85 ? -11.181 -3.831 4.582 1.00 95.50 85 LYS A N 1
ATOM 627 C CA . LYS A 1 85 ? -10.914 -2.735 5.512 1.00 95.50 85 LYS A CA 1
ATOM 628 C C . LYS A 1 85 ? -11.742 -2.950 6.772 1.00 95.50 85 LYS A C 1
ATOM 630 O O . LYS A 1 85 ? -12.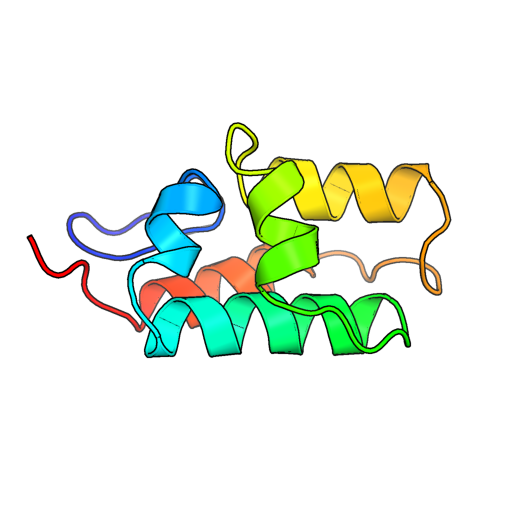966 -3.054 6.705 1.00 95.50 85 LYS A O 1
ATOM 635 N N . LYS A 1 86 ? -11.075 -3.024 7.919 1.00 88.62 86 LYS A N 1
ATOM 636 C CA . LYS A 1 86 ? -11.749 -2.969 9.218 1.00 88.62 86 LYS A CA 1
ATOM 637 C C . LYS A 1 86 ? -11.948 -1.493 9.572 1.00 88.62 86 LYS A C 1
ATOM 639 O O . LYS A 1 86 ? -10.981 -0.734 9.515 1.00 88.62 86 LYS A O 1
ATOM 644 N N . GLY A 1 87 ? -13.201 -1.107 9.819 1.00 62.47 87 GLY A N 1
ATOM 645 C CA . GLY A 1 87 ? -13.569 0.236 10.283 1.00 62.47 87 GLY A CA 1
ATOM 646 C C . GLY A 1 87 ? -13.022 0.554 11.666 1.00 62.47 87 GLY A C 1
ATOM 647 O O . GLY A 1 87 ? -12.647 -0.401 12.386 1.00 62.47 87 GLY A O 1
#

Secondary structure (DSSP, 8-state):
----TTB--TTSBHHHHHHSHHHHHHHHHHHHHHHSS---HHHHHTTTTSBHHHHHHHHHHTT-SSSPPTTHHHHHHHHHTTSBPP-

=== Feature glossary ===
The record interleaves many kinds of information about one protein. Here is each kind framed as the question it answers.

Q: What are the backbone torsion angles?
A: φ (phi) and ψ (psi) are the two rotatable backbone dihedrals per residue: φ is the C(i-1)–N–Cα–C torsion, ψ is the N–Cα–C–N(i+1) torsion, both in degrees on (−180°, 180°]. α-helical residues cluster near (−60°, −45°); β-strand residues near (−120°, +130°). A Ramachandran plot is simply a scatter of (φ, ψ) for every residue.

Q: What is the amino-acid chain?
A: This is the polypeptide sequence — one letter per residue, N-terminus first. Length ranges from a few dozen residues for small domains to over a thousand for large multi-domain proteins.

Q: How mobile is each atom in the crystal?
A: For experimental (PDB) structures, the B-factor (temperature factor) quantifies the positional spread of each atom in the crystal — a combination of thermal vibration and static disorder — in units of Å². High B-factors mark flexible loops or poorly resolved regions; low B-factors mark the rigid, well-ordered core.

Q: Are the domains correctly placed relative to each other?
A: Predicted Aligned Error (PAE) is an AlphaFold confidence matrix: entry (i, j) is the expected error in the position of residue j, in ångströms, when the prediction is superimposed on the true structure at residue i. Low PAE within a block of residues means that block is internally rigid and well-predicted; high PAE between two blocks means their relative placement is uncertain even if each block individually is confident.

Q: How confident is the AlphaFold model at each residue?
A: pLDDT is the predicted lDDT-Cα score: AlphaFold's confidence that the local environment of each residue (all inter-atomic distances within 15 Å) is correctly placed. It is a per-residue number between 0 and 100, with higher meaning more reliable.

Q: What family and function is it annotated with?
A: Functional annotations link the protein to curated databases. InterPro entries identify conserved domains and families by matching the sequence against member-database signatures (Pfam, PROSITE, CDD, …). Gene Ontology (GO) terms describe molecular function, biological process, and cellular component in a controlled vocabulary. CATH places the structure in a hierarchical fold classification (Class/Architecture/Topology/Homologous-superfamily). The organism is the source species.

Q: How big and how compact is the whole molecule?
A: Three whole-structure scalars: the radius of gyration (RMS distance of Cα from centroid, in Å), the count of Cα–Cα contacts (pairs closer than 8 Å and separated by more than four residues in sequence — i.e. tertiary, not local, contacts), and the bounding-box dimensions. Together they distinguish compact globular folds from extended fibres or disordered chains.

Q: What known structures does this most resemble?
A: The Foldseek neighbor list gives the closest experimentally determined structures in the PDB, ranked by structural alignment. TM-score near 1 means near-identical fold; near 0.3 means only rough topology match. This is how one finds what a novel AlphaFold prediction most resembles in the solved-structure universe.

Q: Which residues are buried vs exposed?
A: SASA measures how much of the protein is reachable by solvent. It is computed by rolling a water-sized probe over the atomic surface and summing the exposed area (Å²). Per-residue SASA distinguishes core (buried, low SASA) from surface (exposed, high SASA) residues; total SASA is a whole-molecule size measure.

Q: Which residues are in helices, strands, or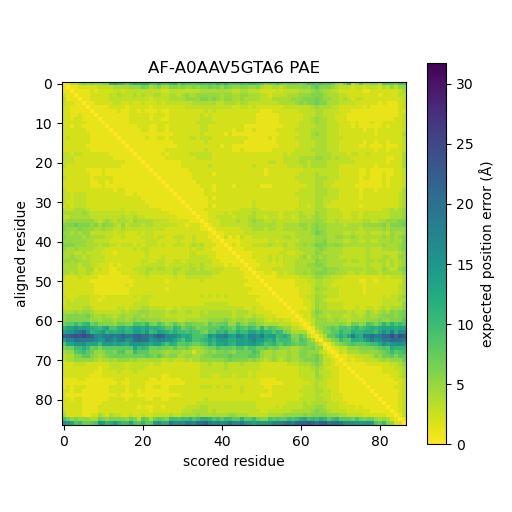 loops?
A: Eight-state secondary structure (DSSP): H is the canonical α-helix, G the tighter 3₁₀-helix, I the wider π-helix; E/B are β-structure, T and S are turns and bends, and '-' is everything else. DSSP derives these from the pattern of main-chain N–H···O=C hydrogen bonds, not from the sequence.

Q: Where is each backbone atom in 3D?
A: Structure coordinates are given as an mmCIF _atom_site loop: one row per atom with element, residue name, chain id, sequence number, and x/y/z position in Å. Only the four main-chain atoms per residue are included here; side chains are omitted to keep the record compact.

Q: What if only a Cα trace is available?
A: Three-state secondary structure (P-SEA) collapses the eight DSSP classes into helix (a), strand (b), and coil (c). P-SEA assigns these from Cα geometry alone — distances and angles — without requiring backbone oxygens, so it works on any Cα trace.

Q: What do the rendered images show?
A: The six renders are orthographic views along the three Cartesian axes in both directions. Representation (cartoon, sticks, or surface) and color scheme (sequence-rainbow or by-chain) vary across proteins so the training set covers all the common visualization conventions.

Q: What does the local fold look like, residue by residue?
A: Foldseek's 3Di representation compresses backbone geometry into a per-residue letter drawn from a learned twenty-state alphabet. It captures the tertiary interaction pattern around each residue — which residues are packed against it in space, regardless of where they are in sequence.

Q: What do the diagnostic plots show?
A: The contact map is a binary N×N matrix image: pixel (i, j) is dark where Cα_i and Cα_j are within 8 Å and |i−j|>4. Because the |i−j|>4 filter removes local helical contacts, off-diagonal stripes parallel to the main diagonal indicate parallel β-sheets; stripes perpendicular to it indicate antiparallel β-sheets. The Ramachandran plot scatters every residue's (φ, ψ) pair against the sterically allowed regions. The PAE 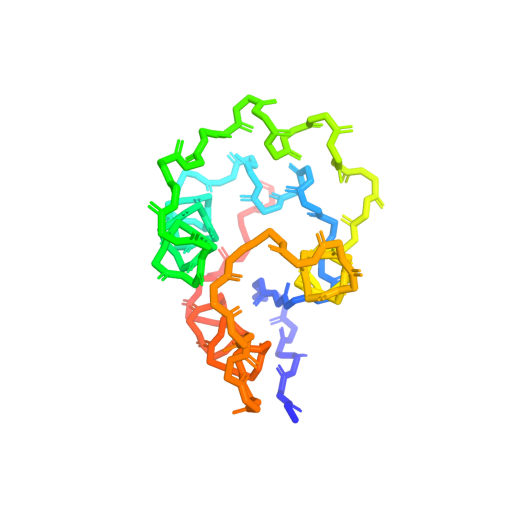heatmap renders the predicted-aligned-error matrix.